Protein AF-A0AAV5DFQ3-F1 (afdb_monomer_lite)

InterPro domains:
  IPR012476 mRNA export factor GLE1-like [PF07817] (3-42)
  IPR012476 mRNA export factor GLE1-like [PTHR12960] (2-87)
  IPR038506 GLE1-like superfamily [G3DSA:1.25.40.510] (1-77)

Sequence (94 aa):
MFLNALPATTATAYALHAFLKMAGFALHKKYGSQFLKILDVISRCLLPALKEQGSKLQTEAVNNLQNYLNDKIYLEEPEGQYLAQQLLSKELFM

pLDDT: mean 89.31, std 9.68, range [53.0, 98.25]

Foldseek 3Di:
DLLPPDQQDLVSLQVVLVCCLACLQVCCVPPPVVSVVVLVCCVPPNLVSLVVVPDPSSVVSSVSSVCCSVVVSSNPHHPPPCVVVVVVVVVVVD

Organism: NCBI:txid191504

Structure (mmCIF, N/CA/C/O backbone):
data_AF-A0AAV5DFQ3-F1
#
_entry.id   AF-A0AAV5DFQ3-F1
#
loop_
_atom_site.group_PDB
_atom_site.id
_atom_site.type_symbol
_atom_site.label_atom_id
_atom_site.label_alt_id
_atom_site.label_comp_id
_atom_site.label_asym_id
_atom_site.label_entity_id
_atom_site.label_seq_id
_atom_site.pdbx_PDB_ins_code
_atom_site.Cartn_x
_atom_site.Cartn_y
_atom_site.Cartn_z
_atom_site.occupancy
_atom_site.B_iso_or_equiv
_atom_site.auth_seq_id
_atom_site.auth_comp_id
_atom_site.auth_asym_id
_atom_site.auth_atom_id
_atom_site.pdbx_PDB_model_num
ATOM 1 N N . MET A 1 1 ? -7.039 -13.380 -2.352 1.00 67.62 1 MET A N 1
ATOM 2 C CA . MET A 1 1 ? -7.774 -12.165 -2.769 1.00 67.62 1 MET A CA 1
ATOM 3 C C . MET A 1 1 ? -7.704 -11.192 -1.592 1.00 67.62 1 MET A C 1
ATOM 5 O O . MET A 1 1 ? -8.267 -11.517 -0.564 1.00 67.62 1 MET A O 1
ATOM 9 N N . PHE A 1 2 ? -6.910 -10.112 -1.652 1.00 88.50 2 PHE A N 1
ATOM 10 C CA . PHE A 1 2 ? -6.658 -9.260 -0.468 1.00 88.50 2 PHE A CA 1
ATOM 11 C C . PHE A 1 2 ? -7.763 -8.208 -0.296 1.00 88.50 2 PHE A C 1
ATOM 13 O O . PHE A 1 2 ? -8.576 -8.313 0.612 1.00 88.50 2 PHE A O 1
ATOM 20 N N . LEU A 1 3 ? -7.859 -7.263 -1.238 1.00 88.38 3 LEU A N 1
ATOM 21 C CA . LEU A 1 3 ? -8.805 -6.139 -1.171 1.00 88.38 3 LEU A CA 1
ATOM 22 C C . LEU A 1 3 ? -10.281 -6.551 -1.261 1.00 88.38 3 LEU A C 1
ATOM 24 O O . LEU A 1 3 ? -11.131 -5.855 -0.726 1.00 88.38 3 LEU A O 1
ATOM 28 N N . ASN A 1 4 ? -10.587 -7.672 -1.920 1.00 89.12 4 ASN A N 1
ATOM 29 C CA . ASN A 1 4 ? -11.978 -8.076 -2.158 1.00 89.12 4 ASN A CA 1
ATOM 30 C C . ASN A 1 4 ? -12.501 -9.127 -1.165 1.00 89.12 4 ASN A C 1
ATOM 32 O O . ASN A 1 4 ? -13.643 -9.548 -1.305 1.00 89.12 4 ASN A O 1
ATOM 36 N N . ALA A 1 5 ? -11.675 -9.625 -0.237 1.00 87.75 5 ALA A N 1
ATOM 37 C CA . ALA A 1 5 ? -12.088 -10.719 0.650 1.00 87.75 5 ALA A CA 1
ATOM 38 C C . ALA A 1 5 ? -11.668 -10.543 2.111 1.00 87.75 5 ALA A C 1
ATOM 40 O O . ALA A 1 5 ? -12.299 -11.135 2.983 1.00 87.75 5 ALA A O 1
ATOM 41 N N . LEU A 1 6 ? -10.619 -9.766 2.398 1.00 88.25 6 LEU A N 1
ATOM 42 C CA . LEU A 1 6 ? -10.195 -9.549 3.777 1.00 88.25 6 LEU A CA 1
ATOM 43 C C . LEU A 1 6 ? -10.931 -8.352 4.393 1.00 88.25 6 LEU A C 1
ATOM 45 O O . LEU A 1 6 ? -11.085 -7.326 3.727 1.00 88.25 6 LEU A O 1
ATOM 49 N N . PRO A 1 7 ? -11.358 -8.454 5.664 1.00 88.75 7 PRO A N 1
ATOM 50 C CA . PRO A 1 7 ? -11.968 -7.335 6.364 1.00 88.75 7 PRO A CA 1
ATOM 51 C C . PRO A 1 7 ? -10.947 -6.220 6.596 1.00 88.75 7 PRO A C 1
ATOM 53 O O . PRO A 1 7 ? -9.762 -6.477 6.820 1.00 88.75 7 PRO A O 1
ATOM 56 N N . ALA A 1 8 ? -11.432 -4.980 6.616 1.00 89.94 8 ALA A N 1
ATOM 57 C CA . ALA A 1 8 ? -10.640 -3.822 6.996 1.00 89.94 8 ALA A CA 1
ATOM 58 C C . ALA A 1 8 ? -10.247 -3.935 8.477 1.00 89.94 8 ALA A C 1
ATOM 60 O O . ALA A 1 8 ? -11.055 -3.706 9.369 1.00 89.94 8 ALA A O 1
ATOM 61 N N . THR A 1 9 ? -9.006 -4.333 8.735 1.00 91.38 9 THR A N 1
ATOM 62 C CA . THR A 1 9 ? -8.429 -4.469 10.078 1.00 91.38 9 THR A CA 1
ATOM 63 C C . THR A 1 9 ? -7.049 -3.827 10.133 1.00 91.38 9 THR A C 1
ATOM 65 O O . THR A 1 9 ? -6.374 -3.666 9.111 1.00 91.38 9 THR A O 1
ATOM 68 N N . THR A 1 10 ? -6.568 -3.527 11.336 1.00 90.25 10 THR A N 1
ATOM 69 C CA . THR A 1 10 ? -5.210 -3.009 11.554 1.00 90.25 10 THR A CA 1
ATOM 70 C C . THR A 1 10 ? -4.135 -3.889 10.904 1.00 90.25 10 THR A C 1
ATOM 72 O O . THR A 1 10 ? -3.248 -3.378 10.224 1.00 90.25 10 THR A O 1
ATOM 75 N N . ALA A 1 11 ? -4.241 -5.217 11.028 1.00 91.38 11 ALA A N 1
ATOM 76 C CA . ALA A 1 11 ? -3.287 -6.150 10.425 1.00 91.38 11 ALA A CA 1
ATOM 77 C C . ALA A 1 11 ? -3.271 -6.048 8.891 1.00 91.38 11 ALA A C 1
ATOM 79 O O . ALA A 1 11 ? -2.203 -5.975 8.282 1.00 91.38 11 ALA A O 1
ATOM 80 N N . THR A 1 12 ? -4.448 -5.974 8.259 1.00 92.44 12 THR A N 1
ATOM 81 C CA . THR A 1 12 ? -4.534 -5.788 6.802 1.00 92.44 12 THR A CA 1
ATOM 82 C C . THR A 1 12 ? -3.988 -4.437 6.349 1.00 92.44 12 THR A C 1
ATOM 84 O O . THR A 1 12 ? -3.390 -4.361 5.279 1.00 92.44 12 THR A O 1
ATOM 87 N N . ALA A 1 13 ? -4.126 -3.387 7.163 1.00 92.94 13 ALA A N 1
ATOM 88 C CA . ALA A 1 13 ? -3.584 -2.070 6.853 1.00 92.94 13 ALA A CA 1
ATOM 89 C C . ALA A 1 13 ? -2.046 -2.083 6.838 1.00 92.94 13 ALA A C 1
ATOM 91 O O . ALA A 1 13 ? -1.437 -1.652 5.859 1.00 92.94 13 ALA A O 1
ATOM 92 N N . TYR A 1 14 ? -1.417 -2.658 7.869 1.00 93.56 14 TYR A N 1
ATOM 93 C CA . TYR A 1 14 ? 0.041 -2.810 7.916 1.00 93.56 14 TYR A CA 1
ATOM 94 C C . TYR A 1 14 ? 0.570 -3.697 6.787 1.00 93.56 14 TYR A C 1
ATOM 96 O O . TYR A 1 14 ? 1.535 -3.326 6.119 1.00 93.56 14 TYR A O 1
ATOM 104 N N . ALA A 1 15 ? -0.074 -4.842 6.539 1.00 95.19 15 ALA A N 1
ATOM 105 C CA . ALA A 1 15 ? 0.333 -5.751 5.472 1.00 95.19 15 ALA A CA 1
ATOM 106 C C . ALA A 1 15 ? 0.241 -5.083 4.091 1.00 95.19 15 ALA A C 1
ATOM 108 O O . ALA A 1 15 ? 1.170 -5.192 3.290 1.00 95.19 15 ALA A O 1
ATOM 109 N N . LEU A 1 16 ? -0.844 -4.347 3.824 1.00 95.94 16 LEU A N 1
ATOM 110 C CA . LEU A 1 16 ? -1.005 -3.609 2.575 1.00 95.94 16 LEU A CA 1
ATOM 111 C C . LEU A 1 16 ? 0.041 -2.500 2.436 1.00 95.94 16 LEU A C 1
ATOM 113 O O . LEU A 1 16 ? 0.632 -2.366 1.369 1.00 95.94 16 LEU A O 1
ATOM 117 N N . HIS A 1 17 ? 0.299 -1.734 3.499 1.00 95.75 17 HIS A N 1
ATOM 118 C CA . HIS A 1 17 ? 1.302 -0.671 3.476 1.00 95.75 17 HIS A CA 1
ATOM 119 C C . HIS A 1 17 ? 2.699 -1.221 3.171 1.00 95.75 17 HIS A C 1
ATOM 121 O O . HIS A 1 17 ? 3.370 -0.725 2.269 1.00 95.75 17 HIS A O 1
ATOM 127 N N . ALA A 1 18 ? 3.113 -2.288 3.862 1.00 95.12 18 ALA A N 1
ATOM 128 C CA . ALA A 1 18 ? 4.401 -2.936 3.628 1.00 95.12 18 ALA A CA 1
ATOM 129 C C . ALA A 1 18 ? 4.513 -3.481 2.195 1.00 95.12 18 ALA A C 1
ATOM 131 O O . ALA A 1 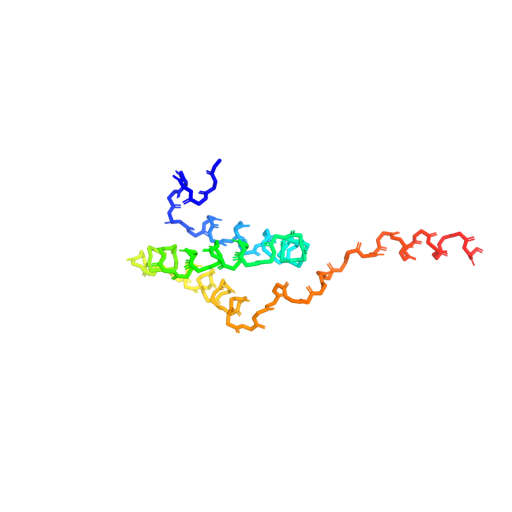18 ? 5.518 -3.258 1.520 1.00 95.12 18 ALA A O 1
ATOM 132 N N . PHE A 1 19 ? 3.458 -4.136 1.698 1.00 95.88 19 PHE A N 1
ATOM 133 C CA . PHE A 1 19 ? 3.411 -4.619 0.320 1.00 95.88 19 PHE A CA 1
ATOM 134 C C . PHE A 1 19 ? 3.558 -3.478 -0.693 1.00 95.88 19 PHE A C 1
ATOM 136 O O . PHE A 1 19 ? 4.359 -3.576 -1.621 1.00 95.88 19 PHE A O 1
ATOM 143 N N . LEU A 1 20 ? 2.821 -2.380 -0.510 1.00 96.56 20 LEU A N 1
ATOM 144 C CA . LEU A 1 20 ? 2.882 -1.222 -1.396 1.00 96.56 20 LEU A CA 1
ATOM 145 C C . LEU A 1 20 ? 4.249 -0.527 -1.342 1.00 96.56 20 LEU A C 1
ATOM 147 O O . LEU A 1 20 ? 4.768 -0.166 -2.398 1.00 96.56 20 LEU A O 1
ATOM 151 N N . LYS A 1 21 ? 4.884 -0.406 -0.167 1.00 95.31 21 LYS A N 1
ATOM 152 C CA . LYS A 1 21 ? 6.255 0.124 -0.070 1.00 95.31 21 LYS A CA 1
ATOM 153 C C . LYS A 1 21 ? 7.252 -0.673 -0.906 1.00 95.31 21 LYS A C 1
ATOM 155 O O . LYS A 1 21 ? 8.126 -0.061 -1.498 1.00 95.31 21 LYS A O 1
ATOM 160 N N . ME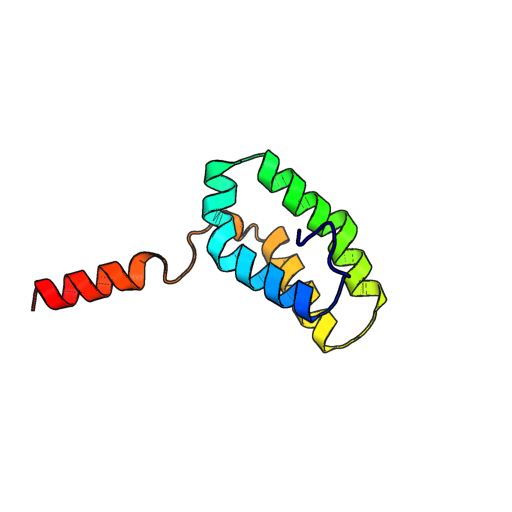T A 1 22 ? 7.111 -1.996 -0.990 1.00 94.81 22 MET A N 1
ATOM 161 C CA . MET A 1 22 ? 8.056 -2.841 -1.731 1.00 94.81 22 MET A CA 1
ATOM 162 C C . MET A 1 22 ? 7.707 -3.008 -3.211 1.00 94.81 22 MET A C 1
ATOM 164 O O . MET A 1 22 ? 8.594 -3.055 -4.057 1.00 94.81 22 MET A O 1
ATOM 168 N N . ALA A 1 23 ? 6.423 -3.143 -3.540 1.00 95.75 23 ALA A N 1
ATOM 169 C CA . ALA A 1 23 ? 5.983 -3.519 -4.882 1.00 95.75 23 ALA A CA 1
ATOM 170 C C . ALA A 1 23 ? 5.339 -2.369 -5.664 1.00 95.75 23 ALA A C 1
ATOM 172 O O . ALA A 1 23 ? 5.198 -2.473 -6.882 1.00 95.75 23 ALA A O 1
ATOM 173 N N . GLY A 1 24 ? 4.937 -1.281 -5.001 1.00 97.06 24 GLY A N 1
ATOM 174 C CA . GLY A 1 24 ? 4.142 -0.214 -5.612 1.00 97.06 24 GLY A CA 1
ATOM 175 C C . GLY A 1 24 ? 4.811 0.424 -6.825 1.00 97.06 24 GLY A C 1
ATOM 176 O O . GLY A 1 24 ? 4.151 0.602 -7.846 1.00 97.06 24 GLY A O 1
ATOM 177 N N . PHE A 1 25 ? 6.126 0.646 -6.762 1.00 97.25 25 PHE A N 1
ATOM 178 C CA . PHE A 1 25 ? 6.925 1.133 -7.888 1.00 97.25 25 PHE A CA 1
ATOM 179 C C . PHE A 1 25 ? 6.828 0.236 -9.124 1.00 97.25 25 PHE A C 1
ATOM 181 O O . PHE A 1 25 ? 6.454 0.674 -10.216 1.00 97.25 25 PHE A O 1
ATOM 188 N N . ALA A 1 26 ? 7.106 -1.056 -8.947 1.00 96.88 26 ALA A N 1
ATOM 189 C CA . ALA A 1 26 ? 7.062 -2.025 -10.035 1.00 96.88 26 ALA A CA 1
ATOM 190 C C . ALA A 1 26 ? 5.638 -2.200 -10.589 1.00 96.88 26 ALA A C 1
ATOM 192 O O . ALA A 1 26 ? 5.453 -2.324 -11.802 1.00 96.88 26 ALA A O 1
ATOM 193 N N . LEU A 1 27 ? 4.623 -2.177 -9.719 1.00 97.94 27 LEU A N 1
ATOM 194 C CA . LEU A 1 27 ? 3.216 -2.263 -10.111 1.00 97.94 27 LEU A CA 1
ATOM 195 C C . LEU A 1 27 ? 2.775 -1.038 -10.915 1.00 97.94 27 LEU A C 1
ATOM 197 O O . LEU A 1 27 ? 2.127 -1.202 -11.951 1.00 97.94 27 LEU A O 1
ATOM 201 N N . HIS A 1 28 ? 3.163 0.167 -10.493 1.00 98.25 28 HIS A N 1
ATOM 202 C CA . HIS A 1 28 ? 2.893 1.391 -11.237 1.00 98.25 28 HIS A CA 1
ATOM 203 C C . HIS A 1 28 ? 3.560 1.350 -12.616 1.00 98.25 28 HIS A C 1
ATOM 205 O O . HIS A 1 28 ? 2.892 1.569 -13.625 1.00 98.25 28 HIS A O 1
ATOM 211 N N . LYS A 1 29 ? 4.840 0.965 -12.687 1.00 97.38 29 LYS A N 1
ATOM 212 C CA . LYS A 1 29 ? 5.575 0.847 -13.955 1.00 97.38 29 LYS A CA 1
ATOM 213 C C . LYS A 1 29 ? 4.948 -0.171 -14.913 1.00 97.38 29 LYS A C 1
ATOM 215 O O . LYS A 1 29 ? 4.924 0.060 -16.118 1.00 97.38 29 LYS A O 1
ATOM 220 N N . LYS A 1 30 ? 4.443 -1.295 -14.395 1.00 98.25 30 LYS A N 1
ATOM 221 C CA . LYS A 1 30 ? 3.889 -2.385 -15.213 1.00 98.25 30 LYS A CA 1
ATOM 222 C C . LYS A 1 30 ? 2.445 -2.148 -15.657 1.00 98.25 30 LYS A C 1
ATOM 224 O O . LYS A 1 30 ? 2.089 -2.527 -16.769 1.00 98.25 30 LYS A O 1
ATOM 229 N N . TYR A 1 31 ? 1.609 -1.575 -14.793 1.00 98.19 31 TYR A N 1
ATOM 230 C CA . TYR A 1 31 ? 0.157 -1.513 -15.006 1.00 98.19 31 TYR A CA 1
ATOM 231 C C . TYR A 1 31 ? -0.400 -0.088 -15.125 1.00 98.19 31 TYR A C 1
ATOM 233 O O . TYR A 1 31 ? -1.575 0.075 -15.468 1.00 98.19 31 TYR A O 1
ATOM 241 N N . GLY A 1 32 ? 0.413 0.937 -14.853 1.00 96.81 32 GLY A N 1
ATOM 242 C CA . GLY A 1 32 ? 0.077 2.349 -15.023 1.00 96.81 32 GLY A CA 1
ATOM 243 C C . GLY A 1 32 ? -1.273 2.718 -14.411 1.00 96.81 32 GLY A C 1
ATOM 244 O O . GLY A 1 32 ? -1.515 2.536 -13.216 1.00 96.81 32 GLY A O 1
ATOM 245 N N . SER A 1 33 ? -2.190 3.192 -15.255 1.00 97.38 33 SER A N 1
ATOM 246 C CA . SER A 1 33 ? -3.517 3.655 -14.837 1.00 97.38 33 SER A CA 1
ATOM 247 C C . SER A 1 33 ? -4.373 2.579 -14.164 1.00 97.38 33 SER A C 1
ATOM 249 O O . SER A 1 33 ? -5.210 2.915 -13.329 1.00 97.38 33 SER A O 1
ATOM 251 N N . GLN A 1 34 ? -4.170 1.292 -14.463 1.00 97.94 34 GLN A N 1
ATOM 252 C CA . GLN A 1 34 ? -4.914 0.227 -13.785 1.00 97.94 34 GLN A CA 1
ATOM 253 C C . GLN A 1 34 ? -4.488 0.098 -12.324 1.00 97.94 34 GLN A C 1
ATOM 255 O O . GLN A 1 34 ? -5.336 -0.102 -11.460 1.00 97.94 34 GLN A O 1
ATOM 260 N N . PHE A 1 35 ? -3.201 0.285 -12.025 1.00 98.12 35 PHE A N 1
ATOM 261 C CA . PHE A 1 35 ? -2.734 0.331 -10.643 1.00 98.12 35 PHE A CA 1
ATOM 262 C C . PHE A 1 35 ? -3.286 1.559 -9.909 1.00 98.12 35 PHE A C 1
ATOM 264 O O . PHE A 1 35 ? -3.738 1.431 -8.774 1.00 98.12 35 PHE A O 1
ATOM 271 N N . LEU A 1 36 ? -3.368 2.716 -10.578 1.00 97.75 36 LEU A N 1
ATOM 272 C CA . LEU A 1 36 ? -3.985 3.912 -9.992 1.00 97.75 36 LEU A CA 1
ATOM 273 C C . LEU A 1 36 ? -5.456 3.687 -9.613 1.00 97.75 36 LEU A C 1
ATOM 275 O O . LEU A 1 36 ? -5.875 4.138 -8.553 1.00 97.75 36 LEU A O 1
ATOM 279 N N . LYS A 1 37 ? -6.224 2.934 -10.414 1.00 97.62 37 LYS A N 1
ATOM 280 C CA . LYS A 1 37 ? -7.602 2.550 -10.050 1.00 97.62 37 LYS A CA 1
ATOM 281 C C . LYS A 1 37 ? -7.653 1.703 -8.777 1.00 97.62 37 LYS A C 1
ATOM 283 O O . LYS A 1 37 ? -8.577 1.847 -7.989 1.00 97.62 37 LYS A O 1
ATOM 288 N N . ILE A 1 38 ? -6.665 0.835 -8.554 1.00 96.88 38 ILE A N 1
ATOM 289 C CA . ILE A 1 38 ? -6.582 0.043 -7.320 1.00 96.88 38 ILE A CA 1
ATOM 290 C C . ILE A 1 38 ? -6.258 0.930 -6.112 1.00 96.88 38 ILE A C 1
ATOM 292 O O . ILE A 1 38 ? -6.900 0.793 -5.073 1.00 96.88 38 ILE A O 1
ATOM 296 N N . LEU A 1 39 ? -5.306 1.859 -6.241 1.00 97.44 39 LEU A N 1
ATOM 297 C CA . LEU A 1 39 ? -4.990 2.829 -5.181 1.00 97.44 39 LEU A CA 1
ATOM 298 C C . LEU A 1 39 ? -6.193 3.705 -4.831 1.00 97.44 39 LEU A C 1
ATOM 300 O O . LEU A 1 39 ? -6.443 4.020 -3.671 1.00 97.44 39 LEU A O 1
ATOM 304 N N . ASP A 1 40 ? -6.963 4.057 -5.845 1.00 96.75 40 ASP A N 1
ATOM 305 C CA . ASP A 1 40 ? -8.187 4.810 -5.698 1.00 96.75 40 ASP A CA 1
ATOM 306 C C . ASP A 1 40 ? -9.289 4.012 -4.963 1.00 96.75 40 ASP A C 1
ATOM 308 O O . ASP A 1 40 ? -9.919 4.554 -4.055 1.00 96.75 40 ASP A O 1
ATOM 312 N N . VAL A 1 41 ? -9.446 2.709 -5.231 1.00 95.06 41 VAL A N 1
ATOM 313 C CA . VAL A 1 41 ? -10.316 1.822 -4.428 1.00 95.06 41 VAL A CA 1
ATOM 314 C C . VAL A 1 41 ? -9.841 1.740 -2.975 1.00 95.06 41 VAL A C 1
ATOM 316 O O . VAL A 1 41 ? -10.655 1.785 -2.052 1.00 95.06 41 VAL A O 1
ATOM 319 N N . ILE A 1 42 ? -8.529 1.662 -2.740 1.00 94.94 42 ILE A N 1
ATOM 320 C CA . ILE A 1 42 ? -7.967 1.675 -1.381 1.00 94.94 42 ILE A CA 1
ATOM 321 C C . ILE A 1 42 ? -8.342 2.980 -0.663 1.00 94.94 42 ILE A C 1
ATOM 323 O O . ILE A 1 42 ? -8.805 2.940 0.478 1.00 94.94 42 ILE A O 1
ATOM 327 N N . SER A 1 43 ? -8.202 4.120 -1.342 1.00 95.62 43 SER A N 1
ATOM 328 C CA . SER A 1 43 ? -8.542 5.439 -0.801 1.00 95.62 43 SER A CA 1
ATOM 329 C C . SER A 1 43 ? -10.036 5.587 -0.494 1.00 95.62 43 SER A C 1
ATOM 331 O O . SER A 1 43 ? -10.407 6.070 0.573 1.00 95.62 43 SER A O 1
ATOM 333 N N . ARG A 1 44 ? -10.902 5.137 -1.410 1.00 94.88 44 ARG A N 1
ATOM 334 C CA . ARG A 1 44 ? -12.357 5.324 -1.319 1.00 94.88 44 ARG A CA 1
ATOM 335 C C . ARG A 1 44 ? -13.078 4.303 -0.447 1.00 94.88 44 ARG A C 1
ATOM 337 O O . ARG A 1 44 ? -14.140 4.621 0.077 1.00 94.88 44 ARG A O 1
ATOM 344 N N . CYS A 1 45 ? -12.543 3.094 -0.308 1.00 92.00 45 CYS A N 1
ATOM 345 C CA . CYS A 1 45 ? -13.235 2.002 0.377 1.00 92.00 45 CYS A CA 1
ATOM 346 C C . CYS A 1 45 ? -12.491 1.553 1.634 1.00 92.00 45 CYS A C 1
ATOM 348 O O . CYS A 1 45 ? -13.072 1.525 2.717 1.00 92.00 45 CYS A O 1
ATOM 350 N N . LEU A 1 46 ? -11.201 1.224 1.514 1.00 91.25 46 LEU A N 1
ATOM 351 C CA . LEU A 1 46 ? -10.462 0.618 2.621 1.00 91.25 46 LEU A CA 1
ATOM 352 C C . LEU A 1 46 ? -10.128 1.635 3.720 1.00 91.25 46 LEU A C 1
ATOM 354 O O . LEU A 1 46 ? -10.318 1.335 4.896 1.00 91.25 46 LEU A O 1
ATOM 358 N N . LEU A 1 47 ? -9.653 2.834 3.362 1.00 92.31 47 LEU A N 1
ATOM 359 C CA . LEU A 1 47 ? -9.298 3.854 4.356 1.00 92.31 47 LEU A CA 1
ATOM 360 C C . LEU A 1 47 ? -10.495 4.310 5.210 1.00 92.31 47 LEU A C 1
ATOM 362 O O . LEU A 1 47 ? -10.326 4.381 6.428 1.00 92.31 47 LEU A O 1
ATOM 366 N N . PRO A 1 48 ? -11.693 4.587 4.653 1.00 92.25 48 PRO A N 1
ATOM 367 C CA . PRO A 1 48 ? -12.874 4.885 5.462 1.00 92.25 48 PRO A CA 1
ATOM 368 C C . PRO A 1 48 ? -13.265 3.729 6.387 1.00 92.25 48 PRO A C 1
ATOM 370 O O . PRO A 1 48 ? -13.420 3.951 7.585 1.00 92.25 48 PRO A O 1
ATOM 373 N N . ALA A 1 49 ? -13.305 2.494 5.874 1.00 90.75 49 ALA A N 1
ATOM 374 C CA . ALA A 1 49 ? -13.648 1.312 6.670 1.00 90.75 49 ALA A CA 1
ATOM 375 C C . ALA A 1 49 ? -12.674 1.075 7.841 1.00 90.75 49 ALA A C 1
ATOM 377 O O . ALA A 1 49 ? -13.070 0.615 8.909 1.00 90.75 49 ALA A O 1
ATOM 378 N N . LEU A 1 50 ? -11.393 1.420 7.667 1.00 89.44 50 LEU A N 1
ATOM 379 C CA . LEU A 1 50 ? -10.411 1.391 8.751 1.00 89.44 50 LEU A CA 1
ATOM 380 C C . LEU A 1 50 ? -10.608 2.532 9.762 1.00 89.44 50 LEU A C 1
ATOM 382 O O . LEU A 1 50 ? -10.300 2.353 10.931 1.00 89.44 50 LEU A O 1
ATOM 386 N N . LYS A 1 51 ? -11.103 3.707 9.365 1.00 87.94 51 LYS A N 1
ATOM 387 C CA . LYS A 1 51 ? -11.302 4.840 10.292 1.00 87.94 51 LYS A CA 1
ATOM 388 C C . LYS A 1 51 ? -12.480 4.623 11.244 1.00 87.94 51 LYS A C 1
ATOM 390 O O . LYS A 1 51 ? -12.428 5.085 12.380 1.00 87.94 51 LYS A O 1
ATOM 395 N N . GLU A 1 52 ? -13.507 3.896 10.812 1.00 86.69 52 GLU A N 1
ATOM 396 C CA . GLU A 1 52 ? -14.726 3.644 11.597 1.00 86.69 52 GLU A CA 1
ATOM 397 C C . GLU A 1 52 ? -14.497 2.789 12.858 1.00 86.69 52 GLU A C 1
ATOM 399 O O . GLU A 1 52 ? -15.284 2.851 13.798 1.00 86.69 52 GLU A O 1
ATOM 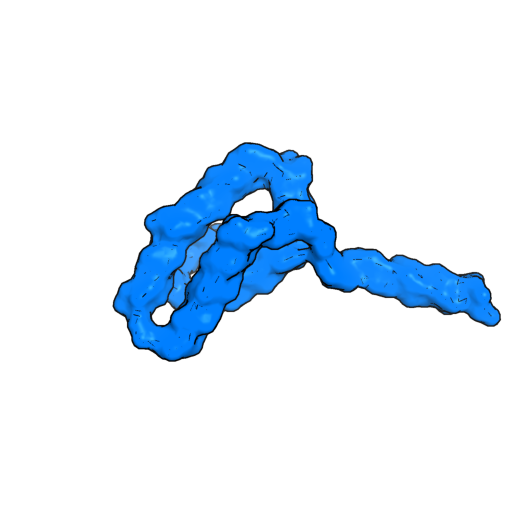404 N N . GLN A 1 53 ? -13.408 2.020 12.922 1.00 77.38 53 GLN A N 1
ATOM 405 C CA . GLN A 1 53 ? -13.112 1.109 14.038 1.00 77.38 53 GLN A CA 1
ATOM 406 C C . GLN A 1 53 ? -12.356 1.765 15.219 1.00 77.38 53 GLN A C 1
ATOM 408 O O . GLN A 1 53 ? -12.270 1.172 16.294 1.00 77.38 53 GLN A O 1
ATOM 41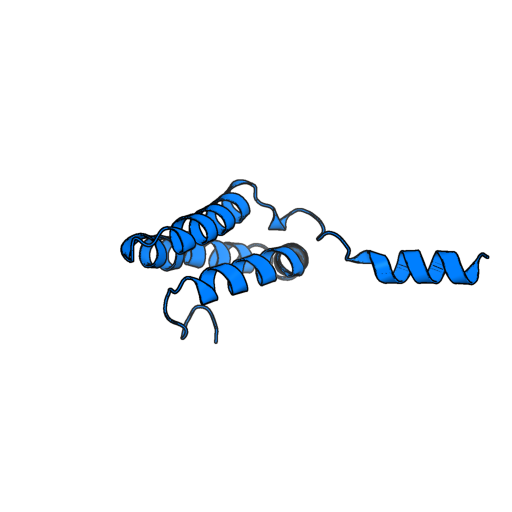3 N N . GLY A 1 54 ? -11.846 2.994 15.062 1.00 69.31 54 GLY A N 1
ATOM 414 C CA . GLY A 1 54 ? -11.504 3.907 16.165 1.00 69.31 54 GLY A CA 1
ATOM 415 C C . GLY A 1 54 ? -10.323 3.564 17.095 1.00 69.31 54 GLY A C 1
ATOM 416 O O . GLY A 1 54 ? -10.175 4.228 18.122 1.00 69.31 54 GLY A O 1
ATOM 417 N N . SER A 1 55 ? -9.467 2.574 16.803 1.00 78.56 55 SER A N 1
ATOM 418 C CA . SER A 1 55 ? -8.344 2.221 17.706 1.00 78.56 55 SER A CA 1
ATOM 419 C C . SER A 1 55 ? -7.047 3.013 17.430 1.00 78.56 55 SER A C 1
ATOM 421 O O . SER A 1 55 ? -6.729 3.329 16.289 1.00 78.56 55 SER A O 1
ATOM 423 N N . LYS A 1 56 ? -6.229 3.307 18.460 1.00 75.31 56 LYS A N 1
ATOM 424 C CA . LYS A 1 56 ? -4.969 4.085 18.307 1.00 75.31 56 LYS A CA 1
ATOM 425 C C . LYS A 1 56 ? -3.968 3.465 17.319 1.00 75.31 56 LYS A C 1
ATOM 427 O O . LYS A 1 56 ? -3.404 4.172 16.492 1.00 75.31 56 LYS A O 1
ATOM 432 N N . LEU A 1 57 ? -3.763 2.148 17.405 1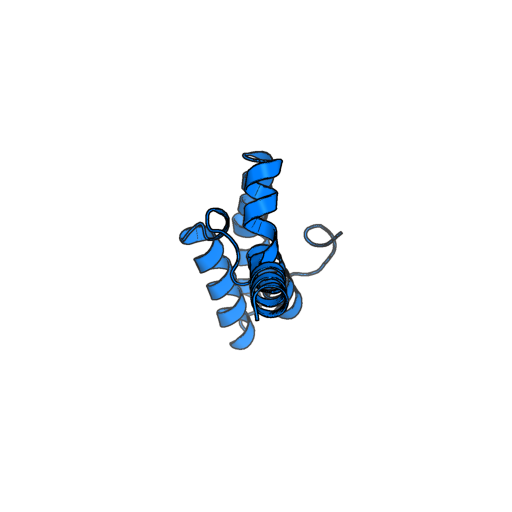.00 73.38 57 LEU A N 1
ATOM 433 C CA . LEU A 1 57 ? -2.876 1.376 16.517 1.00 73.38 57 LEU A CA 1
ATOM 434 C C . LEU A 1 57 ? -3.354 1.406 15.057 1.00 73.38 57 LEU A C 1
ATOM 436 O O . LEU A 1 57 ? -2.565 1.396 14.119 1.00 73.38 57 LEU A O 1
ATOM 440 N N . GLN A 1 58 ? -4.666 1.477 14.858 1.00 81.19 58 GLN A N 1
ATOM 441 C CA . GLN A 1 58 ? -5.259 1.620 13.538 1.00 81.19 58 GLN A CA 1
ATOM 442 C C . GLN A 1 58 ? -5.056 3.018 12.964 1.00 81.19 58 GLN A C 1
ATOM 444 O O . GLN A 1 58 ? -4.786 3.129 11.772 1.00 81.19 58 GLN A O 1
ATOM 449 N N . THR A 1 59 ? -5.121 4.068 13.789 1.00 86.94 59 THR A N 1
ATOM 450 C CA . THR A 1 59 ? -4.846 5.443 13.350 1.00 86.94 59 THR A CA 1
ATOM 451 C C . THR A 1 59 ? -3.464 5.564 12.715 1.00 86.94 59 THR A C 1
ATOM 453 O O . THR A 1 59 ? -3.331 6.174 11.658 1.00 86.94 59 THR A O 1
ATOM 456 N N . GLU A 1 60 ? -2.441 4.942 13.305 1.00 90.69 60 GLU A N 1
ATOM 457 C CA . GLU A 1 60 ? -1.090 4.932 12.735 1.00 90.69 60 GLU A CA 1
ATOM 458 C C . GLU A 1 60 ? -1.046 4.212 11.378 1.00 90.69 60 GLU A C 1
ATOM 460 O O . GLU A 1 60 ? -0.568 4.771 10.392 1.00 90.69 60 GLU A O 1
ATOM 465 N N . ALA A 1 61 ? -1.600 2.998 11.296 1.00 87.94 61 ALA A N 1
ATOM 466 C CA . ALA A 1 61 ? -1.624 2.226 10.053 1.00 87.94 61 ALA A CA 1
ATOM 467 C C . ALA A 1 61 ? -2.392 2.945 8.925 1.00 87.94 61 ALA A C 1
ATOM 469 O O . ALA A 1 61 ? -1.965 2.936 7.769 1.00 87.94 61 ALA A O 1
ATOM 470 N N . VAL A 1 62 ? -3.506 3.600 9.266 1.00 92.12 62 VAL A N 1
ATOM 471 C CA . VAL A 1 62 ? -4.307 4.424 8.351 1.00 92.12 62 VAL A CA 1
ATOM 472 C C . VAL A 1 62 ? -3.517 5.635 7.873 1.00 92.12 62 VAL A C 1
ATOM 474 O O . VAL A 1 62 ? -3.501 5.901 6.673 1.00 92.12 62 VAL A O 1
ATOM 477 N N . ASN A 1 63 ? -2.845 6.349 8.777 1.00 94.25 63 ASN A N 1
ATOM 478 C CA . ASN A 1 63 ? -2.038 7.515 8.424 1.00 94.25 63 ASN A CA 1
ATOM 479 C C . ASN A 1 63 ? -0.874 7.129 7.510 1.00 94.25 63 ASN A C 1
ATOM 481 O O . ASN A 1 63 ? -0.640 7.802 6.513 1.00 94.25 63 ASN A O 1
ATOM 485 N N . ASN A 1 64 ? -0.201 6.012 7.785 1.00 94.62 64 ASN A N 1
ATOM 486 C CA . ASN A 1 64 ? 0.883 5.513 6.942 1.00 94.62 64 ASN A CA 1
ATOM 487 C C . ASN A 1 64 ? 0.404 5.203 5.514 1.00 94.62 64 ASN A C 1
ATOM 489 O O . ASN A 1 64 ? 1.018 5.651 4.547 1.00 94.62 64 ASN A O 1
ATOM 493 N N . LEU A 1 65 ? -0.728 4.503 5.366 1.00 94.94 65 LEU A N 1
ATOM 494 C CA . LEU A 1 65 ? -1.338 4.270 4.050 1.00 94.94 65 LEU A CA 1
ATOM 495 C C . LEU A 1 65 ? -1.769 5.573 3.368 1.00 94.94 65 LEU A C 1
ATOM 497 O O . LEU A 1 65 ? -1.569 5.729 2.167 1.00 94.94 65 LEU A O 1
ATOM 501 N N . GLN A 1 66 ? -2.360 6.506 4.114 1.00 95.75 66 GLN A N 1
ATOM 502 C CA . GLN A 1 66 ? -2.797 7.793 3.577 1.00 95.75 66 GLN A CA 1
ATOM 503 C C . GLN A 1 66 ? -1.609 8.612 3.058 1.00 95.75 66 GLN A C 1
ATOM 505 O O . GLN A 1 66 ? -1.675 9.125 1.943 1.00 95.75 66 GLN A O 1
ATOM 510 N N . ASN A 1 67 ? -0.526 8.695 3.831 1.00 96.75 67 ASN A N 1
ATOM 511 C CA . ASN A 1 67 ? 0.696 9.401 3.453 1.00 96.75 67 ASN A CA 1
ATOM 512 C C . ASN A 1 67 ? 1.329 8.757 2.219 1.00 96.75 67 ASN A C 1
ATOM 514 O O . ASN A 1 67 ? 1.597 9.447 1.244 1.00 96.75 67 ASN A O 1
ATOM 518 N N . TYR A 1 68 ? 1.432 7.423 2.189 1.00 97.25 68 TYR A N 1
ATOM 519 C CA . TYR A 1 68 ? 1.917 6.693 1.015 1.00 97.25 68 TYR A CA 1
ATOM 520 C C . TYR A 1 68 ? 1.180 7.086 -0.280 1.00 97.25 68 TYR A C 1
ATOM 522 O O . TYR A 1 68 ? 1.802 7.270 -1.330 1.00 97.25 68 TYR A O 1
ATOM 530 N N . LEU A 1 69 ? -0.152 7.212 -0.213 1.00 96.94 69 LEU A N 1
ATOM 531 C CA . LEU A 1 69 ? -0.983 7.597 -1.356 1.00 96.94 69 LEU A CA 1
ATOM 532 C C . LEU A 1 69 ? -0.838 9.080 -1.718 1.00 96.94 69 LEU A C 1
ATOM 534 O O . LEU A 1 69 ? -0.737 9.400 -2.904 1.00 96.94 69 LEU A O 1
ATOM 538 N N . ASN A 1 70 ? -0.836 9.964 -0.718 1.00 97.06 70 ASN A N 1
ATOM 539 C CA . ASN A 1 70 ? -0.752 11.415 -0.900 1.00 97.06 70 ASN A CA 1
ATOM 540 C C . ASN A 1 70 ? 0.598 11.832 -1.488 1.00 97.06 70 ASN A C 1
ATOM 542 O O . ASN A 1 70 ? 0.641 12.577 -2.468 1.00 97.06 70 ASN A O 1
ATOM 546 N N . ASP A 1 71 ? 1.674 11.286 -0.930 1.00 97.50 71 ASP A N 1
ATOM 547 C CA . ASP A 1 71 ? 3.054 11.592 -1.307 1.00 97.50 71 ASP A CA 1
ATOM 548 C C . ASP A 1 71 ? 3.475 10.830 -2.572 1.00 97.50 71 ASP A C 1
ATOM 550 O O . ASP A 1 71 ? 4.547 11.055 -3.123 1.00 97.50 71 ASP A O 1
ATOM 554 N N . LYS A 1 72 ? 2.602 9.946 -3.077 1.00 97.25 72 LYS A N 1
ATOM 555 C CA . LYS A 1 72 ? 2.814 9.129 -4.277 1.00 97.25 72 LYS A CA 1
ATOM 556 C C . LYS A 1 72 ? 4.111 8.323 -4.223 1.00 97.25 72 LYS A C 1
ATOM 558 O O . LYS A 1 72 ? 4.788 8.162 -5.235 1.00 97.25 72 LYS A O 1
ATOM 563 N N . ILE A 1 73 ? 4.397 7.732 -3.065 1.00 97.19 73 ILE A N 1
ATOM 564 C CA . ILE A 1 73 ? 5.614 6.943 -2.812 1.00 97.19 73 ILE A CA 1
ATOM 565 C C . ILE A 1 73 ? 5.779 5.786 -3.816 1.00 97.19 73 ILE A C 1
ATOM 567 O O . ILE A 1 73 ? 6.888 5.357 -4.104 1.00 97.19 73 ILE A O 1
ATOM 571 N N . TYR A 1 74 ? 4.694 5.311 -4.438 1.00 96.88 74 TYR A N 1
ATOM 572 C CA . TYR A 1 74 ? 4.744 4.351 -5.551 1.00 96.88 74 TYR A CA 1
ATOM 573 C C . TYR A 1 74 ? 5.472 4.854 -6.816 1.00 96.88 74 TYR A C 1
ATOM 575 O O . TYR A 1 74 ? 5.575 4.106 -7.785 1.00 96.88 74 TYR A O 1
ATOM 583 N N . LEU A 1 75 ? 5.921 6.108 -6.865 1.00 97.00 75 LEU A N 1
ATOM 584 C CA . LEU A 1 75 ? 6.758 6.645 -7.940 1.00 97.00 75 LEU A CA 1
ATOM 585 C C . LEU A 1 75 ? 8.258 6.513 -7.649 1.00 97.00 75 LEU A C 1
ATOM 587 O O . LEU A 1 75 ? 9.061 6.674 -8.565 1.00 97.00 75 LEU A O 1
ATOM 591 N N . GLU A 1 76 ? 8.626 6.199 -6.410 1.00 95.69 76 GLU A N 1
ATOM 592 C CA . GLU A 1 76 ? 10.007 6.098 -5.946 1.00 95.69 76 GLU A CA 1
ATOM 593 C C . GLU A 1 76 ? 10.465 4.637 -5.919 1.00 95.69 76 GLU A C 1
ATOM 595 O O . GLU A 1 76 ? 9.676 3.733 -5.635 1.00 95.69 76 GLU A O 1
ATOM 600 N N . GLU A 1 77 ? 11.742 4.386 -6.217 1.00 93.44 77 GLU A N 1
ATOM 601 C CA . GLU A 1 77 ? 12.297 3.035 -6.112 1.00 93.44 77 GLU A CA 1
ATOM 602 C C . GLU A 1 77 ? 12.336 2.576 -4.643 1.00 93.44 77 GLU A C 1
ATOM 604 O O . GLU A 1 77 ? 12.759 3.340 -3.770 1.00 93.44 77 GLU A O 1
ATOM 609 N N . PRO A 1 78 ? 11.908 1.336 -4.341 1.00 93.06 78 PRO A N 1
ATOM 610 C CA . PRO A 1 78 ? 11.906 0.827 -2.981 1.00 93.06 78 PRO A CA 1
ATOM 611 C C . PRO A 1 78 ? 13.326 0.704 -2.432 1.00 93.06 78 PRO A C 1
ATOM 613 O O . PRO A 1 78 ? 14.237 0.171 -3.073 1.00 93.06 78 PRO A O 1
ATOM 616 N N . GLU A 1 79 ? 13.493 1.148 -1.191 1.00 85.94 79 GLU A N 1
ATOM 617 C CA . GLU A 1 79 ? 14.757 1.035 -0.480 1.00 85.94 79 GLU A CA 1
ATOM 618 C C . GLU A 1 79 ? 15.210 -0.432 -0.393 1.00 85.94 79 GLU A C 1
ATOM 620 O O . GLU A 1 79 ? 14.417 -1.349 -0.168 1.00 85.94 79 GLU A O 1
ATOM 625 N N . GLY A 1 80 ? 16.506 -0.662 -0.598 1.00 82.31 80 GLY A N 1
ATOM 626 C CA . GLY A 1 80 ? 17.099 -1.995 -0.516 1.00 82.31 80 GLY A CA 1
ATOM 627 C C . GLY A 1 80 ? 16.871 -2.895 -1.736 1.00 82.31 80 GLY A C 1
ATOM 628 O O . GLY A 1 80 ? 17.368 -4.020 -1.730 1.00 82.31 80 GLY A O 1
ATOM 629 N N . GLN A 1 81 ? 16.210 -2.423 -2.803 1.00 77.81 81 GLN A N 1
ATOM 630 C CA . GLN A 1 81 ? 15.978 -3.216 -4.021 1.00 77.81 81 GLN A CA 1
ATOM 631 C C . GLN A 1 81 ? 17.266 -3.799 -4.624 1.00 77.81 81 GLN A C 1
ATOM 633 O O . GLN A 1 81 ? 17.274 -4.943 -5.074 1.00 77.81 81 GLN A O 1
ATOM 638 N N . TYR A 1 82 ? 18.353 -3.025 -4.597 1.00 80.62 82 TYR A N 1
ATOM 639 C CA . TYR A 1 82 ? 19.651 -3.405 -5.165 1.00 80.62 82 TYR A CA 1
ATOM 640 C C . TYR A 1 82 ? 20.677 -3.815 -4.098 1.00 80.62 82 TYR A C 1
ATOM 642 O O . TYR A 1 82 ? 21.836 -4.066 -4.428 1.00 80.62 82 TYR A O 1
ATOM 650 N N . LEU A 1 83 ? 20.279 -3.913 -2.821 1.00 79.06 83 LEU A N 1
ATOM 651 C CA . LEU A 1 83 ? 21.213 -4.141 -1.712 1.00 79.06 83 LEU A CA 1
ATOM 652 C C . LEU A 1 83 ? 22.012 -5.437 -1.899 1.00 79.06 83 LEU A C 1
ATOM 654 O O . LEU A 1 83 ? 23.230 -5.441 -1.750 1.00 79.06 83 LEU A O 1
ATOM 658 N N . ALA A 1 84 ? 21.349 -6.525 -2.301 1.00 72.69 84 ALA A N 1
ATOM 659 C CA . ALA A 1 84 ? 22.017 -7.800 -2.563 1.00 72.69 84 ALA A CA 1
ATOM 660 C C . ALA A 1 84 ? 23.048 -7.701 -3.704 1.00 72.69 84 ALA A C 1
ATOM 662 O O . ALA A 1 84 ? 24.144 -8.238 -3.595 1.00 72.69 84 ALA A O 1
ATOM 663 N N . GLN A 1 85 ? 22.735 -6.974 -4.781 1.00 71.50 85 GLN A N 1
ATOM 664 C CA . GLN A 1 85 ? 23.654 -6.787 -5.911 1.00 71.50 85 GLN A CA 1
ATOM 665 C C . GLN A 1 85 ? 24.854 -5.913 -5.533 1.00 71.50 85 GLN A C 1
ATOM 667 O O . GLN A 1 85 ? 25.973 -6.184 -5.963 1.00 71.50 85 GLN A O 1
ATOM 672 N N . GLN A 1 86 ? 24.637 -4.892 -4.701 1.00 76.12 86 GLN A N 1
ATOM 673 C CA . GLN A 1 86 ? 25.707 -4.042 -4.183 1.00 76.12 86 GLN A CA 1
ATOM 674 C C . GLN A 1 86 ? 26.656 -4.818 -3.261 1.00 76.12 86 GLN A C 1
ATOM 676 O O . GLN A 1 86 ? 27.870 -4.650 -3.364 1.00 76.12 86 GLN A O 1
ATOM 681 N N . LEU A 1 87 ? 26.121 -5.690 -2.399 1.00 78.56 87 LEU A N 1
ATOM 682 C CA . LEU A 1 87 ? 26.925 -6.554 -1.530 1.00 78.56 87 LEU A CA 1
ATOM 683 C C . LEU A 1 87 ? 27.742 -7.572 -2.341 1.00 78.56 87 LEU A C 1
ATOM 685 O O . LEU A 1 87 ? 28.947 -7.671 -2.133 1.00 78.56 87 LEU A O 1
ATOM 689 N N . LEU A 1 88 ? 27.128 -8.239 -3.326 1.00 75.06 88 LEU A N 1
ATOM 690 C CA . LEU A 1 88 ? 27.816 -9.197 -4.205 1.00 75.06 88 LEU A CA 1
ATOM 691 C C . LEU A 1 88 ? 28.929 -8.544 -5.035 1.00 75.06 88 LEU A C 1
ATOM 693 O O . LEU A 1 88 ? 30.009 -9.107 -5.173 1.00 75.06 88 LEU A O 1
ATOM 697 N N . SER A 1 89 ? 28.691 -7.339 -5.564 1.00 74.38 89 SER A N 1
ATOM 698 C CA . SER A 1 89 ? 29.724 -6.550 -6.249 1.00 74.38 89 SER A CA 1
ATOM 699 C C . SER A 1 89 ? 30.913 -6.286 -5.321 1.00 74.38 89 SER A C 1
ATOM 701 O O . SER A 1 89 ? 32.062 -6.509 -5.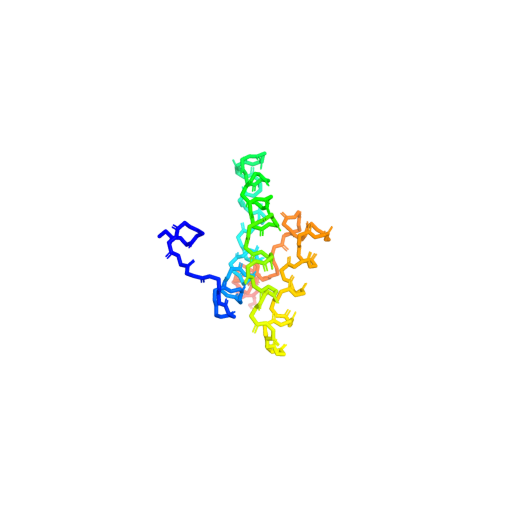689 1.00 74.38 89 SER A O 1
ATOM 703 N N . LYS A 1 90 ? 30.646 -5.880 -4.077 1.00 75.56 90 LYS A N 1
ATOM 704 C CA . LYS A 1 90 ? 31.695 -5.565 -3.107 1.00 75.56 90 LYS A CA 1
ATOM 705 C C . LYS A 1 90 ? 32.528 -6.786 -2.699 1.00 75.56 90 LYS A C 1
ATOM 707 O O . LYS A 1 90 ? 33.711 -6.612 -2.447 1.00 75.56 90 LYS A O 1
ATOM 712 N N . GLU A 1 91 ? 31.942 -7.982 -2.642 1.00 72.88 91 GLU A N 1
ATOM 713 C CA . GLU A 1 91 ? 32.669 -9.238 -2.388 1.00 72.88 91 GLU A CA 1
ATOM 714 C C . GLU A 1 91 ? 33.497 -9.708 -3.594 1.00 72.88 91 GLU A C 1
ATOM 716 O O . GLU A 1 91 ? 34.562 -10.281 -3.410 1.00 72.88 91 GLU A O 1
ATOM 721 N N . LEU A 1 92 ? 33.035 -9.458 -4.825 1.00 66.69 92 LEU A N 1
ATOM 722 C CA . LEU A 1 92 ? 33.733 -9.860 -6.057 1.00 66.69 92 LEU A CA 1
ATOM 723 C C . LEU A 1 92 ? 34.938 -8.972 -6.407 1.00 66.69 92 LEU A C 1
ATOM 725 O O . LEU A 1 92 ? 35.805 -9.397 -7.168 1.00 66.69 92 LEU A O 1
ATOM 729 N N . PHE A 1 93 ? 34.974 -7.740 -5.894 1.00 63.09 93 PHE A N 1
ATOM 730 C CA . PHE A 1 93 ? 36.046 -6.765 -6.135 1.00 63.09 93 PHE A CA 1
ATOM 731 C C . PHE A 1 93 ? 36.926 -6.502 -4.893 1.00 63.09 93 PHE A C 1
ATOM 733 O O . PHE A 1 93 ? 37.641 -5.497 -4.868 1.00 63.09 93 PHE A O 1
ATOM 740 N N . MET A 1 94 ? 36.875 -7.376 -3.879 1.00 53.00 94 MET A N 1
ATOM 741 C CA . MET A 1 94 ? 37.784 -7.401 -2.718 1.00 53.00 94 MET A CA 1
ATOM 742 C C . MET A 1 94 ? 38.709 -8.613 -2.793 1.00 53.00 94 MET A C 1
ATOM 744 O O . MET A 1 94 ? 39.886 -8.456 -2.405 1.00 53.00 94 MET A O 1
#

Radius of gyration: 16.01 Å; chains: 1; bounding box: 52×24×34 Å

Secondary structure (DSSP, 8-state):
--TTTS---HHHHHHHHHHHHHHHHHHHHHHTHHHHHHHHHIIIIIHHHHHTT--HHHHHHHHHHHHHHHTTGGGSPPTTTTHHHHHHHHHHT-